Protein AF-A0A3C1XAQ8-F1 (afdb_monomer_lite)

Foldseek 3Di:
DDDDPDVDPDPPDDDDPDDDDDDDDDDDPPDDLLCDVLSVHPHDPPVVNVVDDPCSNPDDDDDDPDDDD

Radius of gyration: 25.42 Å; chains: 1; bounding box: 68×32×44 Å

Sequence (69 aa):
MLLALHPGGLPLQAAPPAPRPNIIVILSDDMGFSDLGCYGGEIATPNLDALAPASALGRLLPVAPGITP

pLDDT: mean 75.06, std 17.54, range [42.81, 94.06]

Structure (mmCIF, N/CA/C/O backbone):
data_AF-A0A3C1XAQ8-F1
#
_entry.id   AF-A0A3C1XAQ8-F1
#
loop_
_atom_site.group_PDB
_atom_site.id
_atom_site.type_symbol
_atom_site.label_atom_id
_atom_site.label_alt_id
_atom_site.label_comp_id
_atom_site.label_asym_id
_atom_site.label_entity_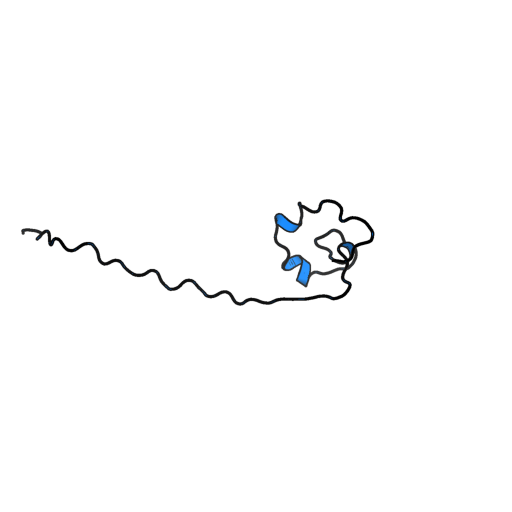id
_atom_site.label_seq_id
_atom_site.pdbx_PDB_ins_code
_atom_site.Cartn_x
_atom_site.Cartn_y
_atom_site.Cartn_z
_atom_site.occupancy
_atom_site.B_iso_or_equiv
_atom_site.auth_seq_id
_atom_site.auth_comp_id
_atom_site.auth_asym_id
_atom_site.auth_atom_id
_atom_site.pdbx_PDB_model_num
ATOM 1 N N . MET A 1 1 ? -57.212 -16.045 30.101 1.00 42.81 1 MET A N 1
ATOM 2 C CA . MET A 1 1 ? -55.863 -15.774 30.633 1.00 42.81 1 MET A CA 1
ATOM 3 C C . MET A 1 1 ? -55.448 -14.396 30.164 1.00 42.81 1 MET A C 1
ATOM 5 O O . MET A 1 1 ? -55.326 -14.179 28.968 1.00 42.81 1 MET A O 1
ATOM 9 N N . LEU A 1 2 ? -55.406 -13.452 31.098 1.00 43.62 2 LEU A N 1
ATOM 10 C CA . LEU A 1 2 ? -55.225 -12.024 30.856 1.00 43.62 2 LEU A CA 1
ATOM 11 C C . LEU A 1 2 ? -53.719 -11.736 30.736 1.00 43.62 2 LEU A C 1
ATOM 13 O O . LEU A 1 2 ? -52.991 -11.924 31.707 1.00 43.62 2 LEU A O 1
ATOM 17 N N . LEU A 1 3 ? -53.240 -11.322 29.560 1.00 53.81 3 LEU A N 1
ATOM 18 C CA . LEU A 1 3 ? -51.870 -10.824 29.408 1.00 53.81 3 LEU A CA 1
ATOM 19 C C . LEU A 1 3 ? -51.807 -9.424 30.025 1.00 53.81 3 LEU A C 1
ATOM 21 O O . LEU A 1 3 ? -52.335 -8.461 29.474 1.00 53.81 3 LEU A O 1
ATOM 25 N N . ALA A 1 4 ? -51.203 -9.341 31.209 1.00 53.06 4 ALA A N 1
ATOM 26 C CA . ALA A 1 4 ? -50.926 -8.095 31.899 1.00 53.06 4 ALA A CA 1
ATOM 27 C C . ALA A 1 4 ? -49.948 -7.249 31.067 1.00 53.06 4 ALA A C 1
ATOM 29 O O . ALA A 1 4 ? -48.752 -7.541 30.987 1.00 53.06 4 ALA A O 1
ATOM 30 N N . LEU A 1 5 ? -50.490 -6.197 30.454 1.00 56.59 5 LEU A N 1
ATOM 31 C CA . LEU A 1 5 ? -49.770 -5.092 29.834 1.00 56.59 5 LEU A CA 1
ATOM 32 C C . LEU A 1 5 ? -49.047 -4.326 30.952 1.00 56.59 5 LEU A C 1
ATOM 34 O O . LEU A 1 5 ? -49.579 -3.373 31.517 1.00 56.59 5 LEU A O 1
ATOM 38 N N . HIS A 1 6 ? -47.859 -4.783 31.339 1.00 56.59 6 HIS A N 1
ATOM 39 C CA . HIS A 1 6 ? -46.993 -3.991 32.203 1.00 56.59 6 HIS A CA 1
ATOM 40 C C . HIS A 1 6 ? -46.502 -2.788 31.381 1.00 56.59 6 HIS A C 1
ATOM 42 O O . HIS A 1 6 ? -46.047 -2.991 30.255 1.00 56.59 6 HIS A O 1
ATOM 48 N N . PRO A 1 7 ? -46.525 -1.549 31.907 1.00 59.44 7 PRO A N 1
ATOM 49 C CA . PRO A 1 7 ? -45.987 -0.364 31.227 1.00 59.44 7 PRO A CA 1
ATOM 50 C C . PRO A 1 7 ? -44.442 -0.358 31.187 1.00 59.44 7 PRO A C 1
ATOM 52 O O . PRO A 1 7 ? -43.812 0.694 31.135 1.00 59.44 7 PRO A O 1
ATOM 55 N N . GLY A 1 8 ? -43.816 -1.536 31.244 1.00 57.88 8 GLY A N 1
ATOM 56 C CA . GLY A 1 8 ? -42.376 -1.721 31.178 1.00 57.88 8 GLY A CA 1
ATOM 57 C C . GLY A 1 8 ? -41.961 -1.937 29.733 1.00 57.88 8 GLY A C 1
ATOM 58 O O . GLY A 1 8 ? -42.273 -2.973 29.148 1.00 57.88 8 GLY A O 1
ATOM 59 N N . GL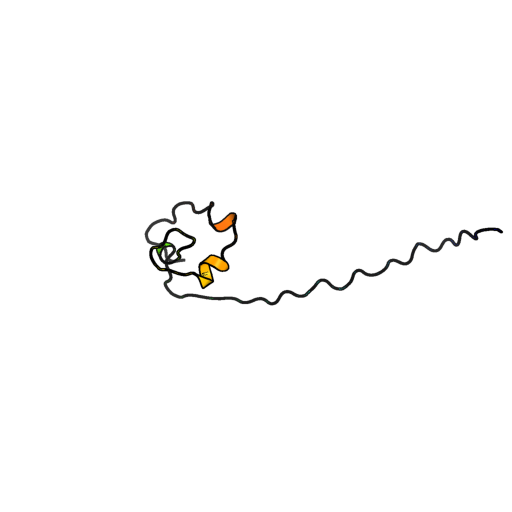Y A 1 9 ? -41.274 -0.947 29.162 1.00 64.19 9 GLY A N 1
ATOM 60 C CA . GLY A 1 9 ? -40.636 -1.069 27.856 1.00 64.19 9 GLY A CA 1
ATOM 61 C C . GLY A 1 9 ? -39.762 -2.322 27.776 1.00 64.19 9 GLY A C 1
ATOM 62 O O . GLY A 1 9 ? -39.193 -2.767 28.773 1.00 64.19 9 GLY A O 1
ATOM 63 N N . LEU A 1 10 ? -39.687 -2.897 26.575 1.00 70.06 10 LEU A N 1
ATOM 64 C CA . LEU A 1 10 ? -38.824 -4.034 26.258 1.00 70.06 10 LEU A CA 1
ATOM 65 C C . LEU A 1 10 ? -37.409 -3.774 26.806 1.00 70.06 10 LEU A C 1
ATOM 67 O O . LEU A 1 10 ? -36.918 -2.649 26.666 1.00 70.06 10 LEU A O 1
ATOM 71 N N . PRO A 1 11 ? -36.738 -4.768 27.415 1.00 65.44 11 PRO A N 1
ATOM 72 C CA . PRO A 1 11 ? -35.372 -4.576 27.873 1.00 65.44 11 PRO A CA 1
ATOM 73 C C . PRO A 1 11 ? -34.500 -4.155 26.684 1.00 65.44 11 PRO A C 1
ATOM 75 O O . PRO A 1 11 ? -34.376 -4.884 25.699 1.00 65.44 11 PRO A O 1
ATOM 78 N N . LEU A 1 12 ? -33.913 -2.958 26.770 1.00 70.12 12 LEU A N 1
ATOM 79 C CA . LEU A 1 12 ? -32.893 -2.488 25.838 1.00 70.12 12 LEU A CA 1
ATOM 80 C C . LEU A 1 12 ? -31.656 -3.365 26.036 1.00 70.12 12 LEU A C 1
ATOM 82 O O . LEU A 1 12 ? -30.833 -3.123 26.917 1.00 70.12 12 LEU A O 1
ATOM 86 N N . GLN A 1 13 ? -31.556 -4.427 25.243 1.00 74.94 13 GLN A N 1
ATOM 87 C CA . GLN A 1 13 ? -30.379 -5.279 25.216 1.00 74.94 13 GLN A CA 1
ATOM 88 C C . GLN A 1 13 ? -29.211 -4.461 24.655 1.00 74.94 13 GLN A C 1
ATOM 90 O O . GLN A 1 13 ? -29.233 -4.050 23.495 1.00 74.94 13 GLN A O 1
ATOM 95 N N . ALA A 1 14 ? -28.197 -4.205 25.482 1.00 76.94 14 ALA A N 1
ATOM 96 C CA . ALA A 1 14 ? -26.993 -3.512 25.043 1.00 76.94 14 ALA A CA 1
ATOM 97 C C . ALA A 1 14 ? -26.310 -4.324 23.934 1.00 76.94 14 ALA A C 1
ATOM 99 O O . ALA A 1 14 ? -26.077 -5.527 24.091 1.00 76.94 14 ALA A O 1
ATOM 100 N N . ALA A 1 15 ? -26.007 -3.668 22.811 1.00 79.81 15 ALA A N 1
ATOM 101 C CA . ALA A 1 15 ? -25.243 -4.289 21.741 1.00 79.81 15 ALA A CA 1
ATOM 102 C C . ALA A 1 15 ? -23.866 -4.722 22.277 1.00 79.81 15 ALA A C 1
ATOM 104 O O . ALA A 1 15 ? -23.289 -4.010 23.109 1.00 79.81 15 ALA A O 1
ATOM 105 N N . PRO A 1 16 ? -23.324 -5.866 21.819 1.00 81.19 16 PRO A N 1
ATOM 106 C CA . PRO A 1 16 ? -21.962 -6.251 22.151 1.00 81.19 16 PRO A CA 1
ATOM 107 C C . PRO A 1 16 ? -21.002 -5.098 21.834 1.00 81.19 16 PRO A C 1
ATOM 109 O O . PRO A 1 16 ? -21.189 -4.420 20.817 1.00 81.19 16 PRO A O 1
ATOM 112 N N . PRO A 1 17 ? -19.983 -4.855 22.673 1.00 82.50 17 PRO A N 1
ATOM 113 C CA . PRO A 1 17 ? -18.990 -3.837 22.381 1.00 82.50 17 PRO A CA 1
ATOM 114 C C . PRO A 1 17 ? -18.369 -4.122 21.014 1.00 82.50 17 PRO A C 1
ATOM 116 O O . PRO A 1 17 ? -17.980 -5.255 20.723 1.00 82.50 17 PRO A O 1
ATOM 119 N N . ALA A 1 18 ? -18.309 -3.090 20.170 1.00 88.06 18 ALA A N 1
ATOM 120 C CA . ALA A 1 18 ? -17.727 -3.217 18.844 1.00 88.06 18 ALA A CA 1
ATOM 121 C C . ALA A 1 18 ? -16.290 -3.761 18.959 1.00 88.06 18 ALA A C 1
ATOM 123 O O . ALA A 1 18 ? -15.550 -3.338 19.859 1.00 88.06 18 ALA A O 1
ATOM 124 N N . PRO A 1 19 ? -15.877 -4.685 18.072 1.00 91.19 19 PRO A N 1
ATOM 125 C CA . PRO A 1 19 ? -14.504 -5.163 18.040 1.00 91.19 19 PRO A CA 1
ATOM 126 C C . PRO A 1 19 ? -13.531 -3.987 17.948 1.00 91.19 19 PRO A C 1
ATOM 128 O O . PRO A 1 19 ? -13.720 -3.068 17.150 1.00 91.19 19 PRO A O 1
ATOM 131 N N . ARG A 1 20 ? -12.485 -4.010 18.775 1.00 92.50 20 ARG A N 1
ATOM 132 C CA . ARG A 1 20 ? -11.423 -3.004 18.721 1.00 92.50 20 ARG A CA 1
ATOM 133 C C . ARG A 1 20 ? -10.456 -3.378 17.596 1.00 92.50 20 ARG A C 1
ATOM 135 O O . ARG A 1 20 ? -9.904 -4.477 17.651 1.00 92.50 20 ARG A O 1
ATOM 142 N N . PRO A 1 21 ? -10.245 -2.516 16.589 1.00 93.38 21 PRO A N 1
ATOM 143 C CA . PRO A 1 21 ? -9.300 -2.820 15.527 1.00 93.38 21 PRO A CA 1
ATOM 144 C C . PRO A 1 21 ? -7.866 -2.776 16.066 1.00 93.38 21 PRO A C 1
ATOM 146 O O . PRO A 1 21 ? -7.521 -1.911 16.872 1.00 93.38 21 PRO A O 1
ATOM 149 N N . ASN A 1 22 ? -7.022 -3.689 15.589 1.00 93.94 22 ASN A N 1
ATOM 150 C CA . ASN A 1 22 ? -5.575 -3.552 15.726 1.00 93.94 22 ASN A CA 1
ATOM 151 C C . ASN A 1 22 ? -5.091 -2.592 14.636 1.00 93.94 22 ASN A C 1
ATOM 153 O O . ASN A 1 22 ? -5.431 -2.778 13.468 1.00 93.94 22 ASN A O 1
ATOM 157 N N . ILE A 1 23 ? -4.316 -1.575 15.008 1.00 92.81 23 ILE A N 1
ATOM 158 C CA . ILE A 1 23 ? -3.784 -0.582 14.070 1.00 92.81 23 ILE A CA 1
ATOM 159 C C . ILE A 1 23 ? -2.301 -0.881 13.857 1.00 92.81 23 ILE A C 1
ATOM 161 O O . ILE A 1 23 ? -1.540 -0.933 14.820 1.00 92.81 23 ILE A O 1
ATOM 165 N N . ILE A 1 24 ? -1.901 -1.066 12.600 1.00 92.50 24 ILE A N 1
ATOM 166 C CA . ILE A 1 24 ? -0.505 -1.237 12.190 1.00 92.50 24 ILE A CA 1
ATOM 167 C C . ILE A 1 24 ? -0.178 -0.096 11.231 1.00 92.50 24 ILE A C 1
ATOM 169 O O . ILE A 1 24 ? -0.889 0.106 10.249 1.00 92.50 24 ILE A O 1
ATOM 173 N N . VAL A 1 25 ? 0.885 0.651 11.529 1.00 93.94 25 VAL A N 1
ATOM 174 C CA . VAL A 1 25 ? 1.410 1.714 10.665 1.00 93.94 25 VAL A CA 1
ATOM 175 C C . VAL A 1 25 ? 2.729 1.228 10.088 1.00 93.94 25 VAL A C 1
ATOM 177 O O . VAL A 1 25 ? 3.633 0.863 10.837 1.00 93.94 25 VAL A O 1
ATOM 180 N N . ILE A 1 26 ? 2.820 1.207 8.762 1.00 91.00 26 ILE A N 1
ATOM 181 C CA . ILE A 1 26 ? 4.030 0.837 8.030 1.00 91.00 26 ILE A CA 1
ATOM 182 C C . ILE A 1 26 ? 4.509 2.100 7.323 1.00 91.00 26 ILE A C 1
ATOM 184 O O . ILE A 1 26 ? 3.771 2.674 6.527 1.00 91.00 26 ILE A O 1
ATOM 188 N N . LEU A 1 27 ? 5.720 2.541 7.653 1.00 92.56 27 LEU A N 1
ATOM 189 C CA . LEU A 1 27 ? 6.377 3.678 7.022 1.00 92.56 27 LEU A CA 1
ATOM 190 C C . LEU A 1 27 ? 7.525 3.147 6.170 1.00 92.56 27 LEU A C 1
ATOM 192 O O . LEU A 1 27 ? 8.343 2.370 6.665 1.00 92.56 27 LEU A O 1
ATOM 196 N N . SER A 1 28 ? 7.576 3.577 4.915 1.00 90.69 28 SER A N 1
ATOM 197 C CA . SER A 1 28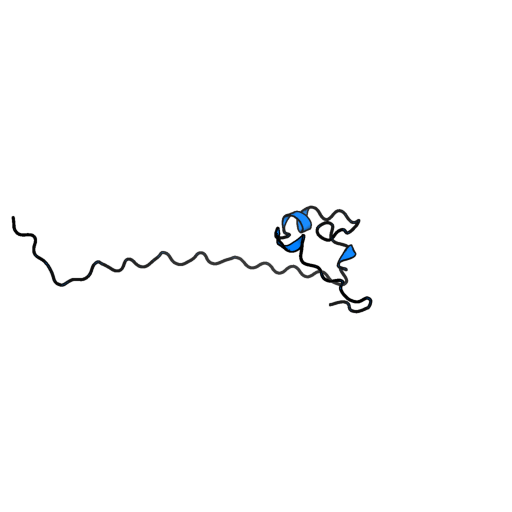 ? 8.746 3.399 4.065 1.00 90.69 28 SER A CA 1
ATOM 198 C C . SER A 1 28 ? 9.341 4.765 3.781 1.00 90.69 28 SER A C 1
ATOM 200 O O . SER A 1 28 ? 8.606 5.687 3.439 1.00 90.69 28 SER A O 1
ATOM 202 N N . ASP A 1 29 ? 10.654 4.871 3.928 1.00 92.00 29 ASP A N 1
ATOM 203 C CA . ASP A 1 29 ? 11.414 6.059 3.548 1.00 92.00 29 ASP A CA 1
ATOM 204 C C . ASP A 1 29 ? 11.717 6.011 2.044 1.00 92.00 29 ASP A C 1
ATOM 206 O O . ASP A 1 29 ? 11.90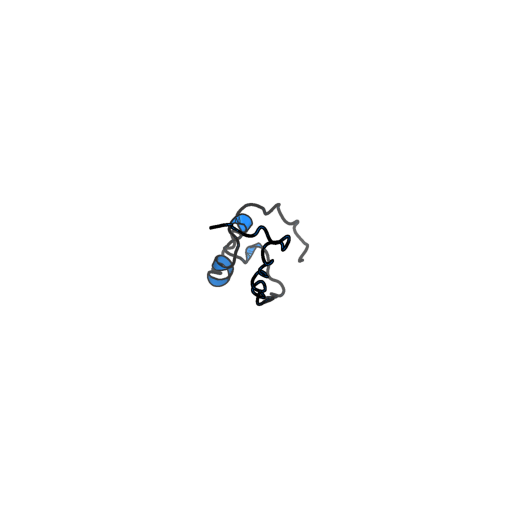6 4.917 1.503 1.00 92.00 29 ASP A O 1
ATOM 210 N N . ASP A 1 30 ? 11.708 7.169 1.381 1.00 90.31 30 ASP A N 1
ATOM 211 C CA . ASP A 1 30 ? 12.059 7.371 -0.038 1.00 90.31 30 ASP A CA 1
ATOM 212 C C . ASP A 1 30 ? 11.351 6.477 -1.081 1.00 90.31 30 ASP A C 1
ATOM 214 O O . ASP A 1 30 ? 11.756 6.429 -2.244 1.00 90.31 30 ASP A O 1
ATOM 218 N N . MET A 1 31 ? 10.270 5.785 -0.713 1.00 89.50 31 MET A N 1
ATOM 219 C CA . MET A 1 31 ? 9.541 4.925 -1.645 1.00 89.50 31 MET A CA 1
ATOM 220 C C . MET A 1 31 ? 8.661 5.760 -2.571 1.00 89.50 31 MET A C 1
ATOM 222 O O . MET A 1 31 ? 7.715 6.426 -2.141 1.00 89.50 31 MET A O 1
ATOM 226 N N . GLY A 1 32 ? 8.953 5.683 -3.863 1.00 86.50 32 GLY A N 1
ATOM 227 C CA . GLY A 1 32 ? 8.189 6.334 -4.905 1.00 86.50 32 GLY A CA 1
ATOM 228 C C . GLY A 1 32 ? 6.923 5.563 -5.259 1.00 86.50 32 GLY A C 1
ATOM 229 O O . GLY A 1 32 ? 6.799 4.350 -5.100 1.00 86.50 32 GLY A O 1
ATOM 230 N N . PHE A 1 33 ? 5.969 6.279 -5.840 1.00 84.00 33 PHE A N 1
ATOM 231 C CA . PHE A 1 33 ? 4.735 5.687 -6.344 1.00 84.00 33 PHE A CA 1
ATOM 232 C C . PHE A 1 33 ? 4.980 4.609 -7.421 1.00 84.00 33 PHE A C 1
A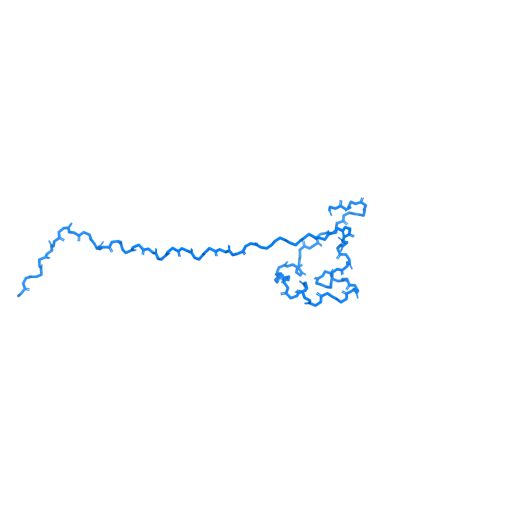TOM 234 O O . PHE A 1 33 ? 4.264 3.612 -7.482 1.00 84.00 33 PHE A O 1
ATOM 241 N N . SER A 1 34 ? 6.021 4.793 -8.238 1.00 87.50 34 SER A N 1
ATOM 242 C CA . SER A 1 34 ? 6.454 3.857 -9.283 1.00 87.50 34 SER A CA 1
ATOM 243 C C . SER A 1 34 ? 7.102 2.575 -8.756 1.00 87.50 34 SER A C 1
ATOM 245 O O . SER A 1 34 ? 7.390 1.689 -9.555 1.00 87.50 34 SER A O 1
ATOM 247 N N . ASP A 1 35 ? 7.346 2.465 -7.449 1.00 88.44 35 ASP A N 1
ATOM 248 C CA . ASP A 1 35 ? 7.985 1.284 -6.862 1.00 88.44 35 ASP A CA 1
ATOM 249 C C . ASP A 1 35 ? 6.970 0.195 -6.486 1.00 88.44 35 ASP A C 1
ATOM 251 O O . ASP A 1 35 ? 7.345 -0.954 -6.275 1.00 88.44 35 ASP A O 1
ATOM 255 N N . LEU A 1 36 ? 5.678 0.528 -6.399 1.00 89.06 36 LEU A N 1
ATOM 256 C CA . LEU A 1 36 ? 4.625 -0.408 -6.003 1.00 89.06 36 LEU A CA 1
ATOM 257 C C . LEU A 1 36 ? 3.933 -1.025 -7.225 1.00 89.06 36 LEU A C 1
ATOM 259 O O . LEU A 1 36 ? 3.391 -0.322 -8.083 1.00 89.06 36 LEU A O 1
ATOM 263 N N . GLY A 1 37 ? 3.876 -2.356 -7.270 1.00 88.50 37 GLY A N 1
ATOM 264 C CA . GLY A 1 37 ? 3.232 -3.115 -8.344 1.00 88.50 37 GLY A CA 1
ATOM 265 C C . GLY A 1 37 ? 1.743 -2.792 -8.502 1.00 88.50 37 GLY A C 1
ATOM 266 O O . GLY A 1 37 ? 1.260 -2.611 -9.622 1.00 88.50 37 GLY A O 1
ATOM 267 N N . CYS A 1 38 ? 1.013 -2.605 -7.396 1.00 87.00 38 CYS A N 1
ATOM 268 C CA . CYS A 1 38 ? -0.404 -2.209 -7.400 1.00 87.00 38 CYS A CA 1
ATOM 269 C C . CYS A 1 38 ? -0.683 -0.830 -8.030 1.00 87.00 38 CYS A C 1
ATOM 271 O O . CYS A 1 38 ? -1.839 -0.493 -8.298 1.00 87.00 38 CYS A O 1
ATOM 273 N N . TYR A 1 39 ? 0.370 -0.065 -8.307 1.00 86.38 39 TYR A N 1
ATOM 274 C CA . TYR A 1 39 ? 0.344 1.248 -8.937 1.00 86.38 39 TYR A CA 1
ATOM 275 C C . TYR A 1 39 ? 0.974 1.275 -10.336 1.00 86.38 39 TYR A C 1
ATOM 277 O O . TYR A 1 39 ? 1.082 2.340 -10.944 1.00 86.38 39 TYR A O 1
ATOM 285 N N . GLY A 1 40 ? 1.322 0.106 -10.880 1.00 85.44 40 GLY A N 1
ATOM 286 C CA . GLY A 1 40 ? 1.947 -0.032 -12.196 1.00 85.44 40 GLY A CA 1
ATOM 287 C C . GLY A 1 40 ? 3.475 0.032 -12.170 1.00 85.44 40 GLY A C 1
ATOM 288 O O . GLY A 1 40 ? 4.079 0.215 -13.224 1.00 85.44 40 GLY A O 1
ATOM 289 N N . GLY A 1 41 ? 4.089 -0.103 -10.991 1.00 86.44 41 GLY A N 1
ATOM 290 C CA . GLY A 1 41 ? 5.535 -0.234 -10.840 1.00 86.44 41 GLY A CA 1
ATOM 291 C C . GLY A 1 41 ? 6.093 -1.554 -11.376 1.00 86.44 41 GLY A C 1
ATOM 292 O O . GLY A 1 41 ? 5.383 -2.553 -11.484 1.00 86.44 41 GLY A O 1
ATOM 293 N N . GLU A 1 42 ? 7.387 -1.564 -11.702 1.00 88.12 42 GLU A N 1
ATOM 294 C CA . GLU A 1 42 ? 8.080 -2.747 -12.246 1.00 88.12 42 GLU A CA 1
ATOM 295 C C . GLU A 1 42 ? 8.612 -3.692 -11.154 1.00 88.12 42 GLU A C 1
ATOM 297 O O . GLU A 1 42 ? 8.944 -4.849 -11.425 1.00 88.12 42 GLU A O 1
ATOM 302 N N . ILE A 1 43 ? 8.694 -3.215 -9.909 1.00 90.62 43 ILE A N 1
ATOM 303 C CA . ILE A 1 43 ? 9.155 -4.005 -8.768 1.00 90.62 43 ILE A CA 1
ATOM 304 C C . ILE A 1 43 ? 8.006 -4.898 -8.288 1.00 90.62 43 ILE A C 1
ATOM 306 O O . ILE A 1 43 ? 6.905 -4.438 -7.995 1.00 90.62 43 ILE A O 1
ATOM 310 N N . ALA A 1 44 ? 8.273 -6.200 -8.169 1.00 92.38 44 ALA A N 1
ATOM 311 C CA . ALA A 1 44 ? 7.300 -7.143 -7.635 1.00 92.38 44 ALA A CA 1
ATOM 312 C C . ALA A 1 44 ? 7.115 -6.935 -6.121 1.00 92.38 44 ALA A C 1
ATOM 314 O O . ALA A 1 44 ? 7.982 -7.308 -5.326 1.00 92.38 44 ALA A O 1
ATOM 315 N N . THR A 1 45 ? 5.958 -6.404 -5.716 1.00 93.94 45 THR A N 1
ATOM 316 C CA . THR A 1 45 ? 5.601 -6.134 -4.312 1.00 93.94 45 THR A CA 1
ATOM 317 C C . THR A 1 45 ? 4.396 -6.956 -3.833 1.00 93.94 45 THR A C 1
ATOM 319 O O . THR A 1 45 ? 3.461 -6.397 -3.261 1.00 93.94 45 T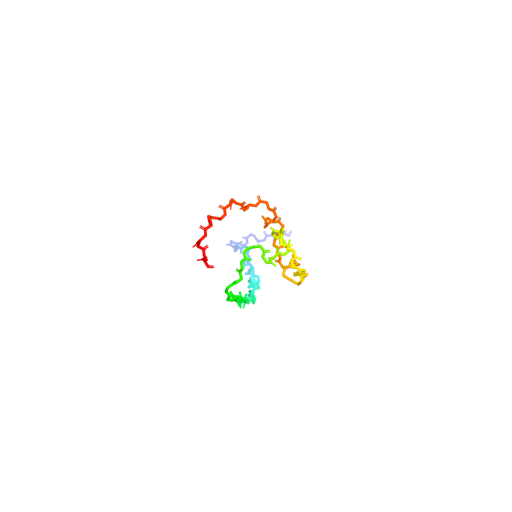HR A O 1
ATOM 322 N N . PRO A 1 46 ? 4.403 -8.300 -3.963 1.00 93.81 46 PRO A N 1
ATOM 323 C CA . PRO A 1 46 ? 3.197 -9.126 -3.817 1.00 93.81 46 PRO A CA 1
ATOM 324 C C . PRO A 1 46 ? 2.508 -9.002 -2.449 1.00 93.81 46 PRO A C 1
ATOM 326 O O . PRO A 1 46 ? 1.285 -9.078 -2.361 1.00 93.81 46 PRO A O 1
ATOM 329 N N . ASN A 1 47 ? 3.275 -8.778 -1.376 1.00 94.06 47 ASN A N 1
ATOM 330 C CA . ASN A 1 47 ? 2.716 -8.593 -0.036 1.00 94.06 47 ASN A CA 1
ATOM 331 C C . ASN A 1 47 ? 2.027 -7.232 0.130 1.00 94.06 47 ASN A C 1
ATOM 333 O O . ASN A 1 47 ? 1.014 -7.155 0.815 1.00 94.06 47 ASN A O 1
ATOM 337 N N . LEU A 1 48 ? 2.558 -6.166 -0.477 1.00 91.31 48 LEU A N 1
ATOM 338 C CA . LEU A 1 48 ? 1.953 -4.830 -0.415 1.00 91.31 48 LEU A CA 1
ATOM 339 C C . LEU A 1 48 ? 0.771 -4.726 -1.381 1.00 91.31 48 LEU A C 1
ATOM 341 O O . LEU A 1 48 ? -0.252 -4.139 -1.037 1.00 91.31 48 LEU A O 1
ATOM 345 N N . ASP A 1 49 ? 0.868 -5.382 -2.536 1.00 90.75 49 ASP A N 1
ATOM 346 C CA . ASP A 1 49 ? -0.208 -5.455 -3.521 1.00 90.75 49 ASP A CA 1
ATOM 347 C C . ASP A 1 49 ? -1.443 -6.156 -2.944 1.00 90.75 49 ASP A C 1
ATOM 349 O O . ASP A 1 49 ? -2.567 -5.705 -3.151 1.00 90.75 49 ASP A O 1
ATOM 353 N N . ALA A 1 50 ? -1.245 -7.212 -2.147 1.00 92.31 50 ALA A N 1
ATOM 354 C CA . ALA A 1 50 ? -2.329 -7.908 -1.454 1.00 92.31 50 ALA A CA 1
ATOM 355 C C . ALA A 1 50 ? -3.009 -7.060 -0.360 1.00 92.31 50 ALA A C 1
ATOM 357 O O . ALA A 1 50 ? -4.156 -7.331 -0.001 1.00 92.31 50 ALA A O 1
ATOM 358 N N . LEU A 1 51 ? -2.316 -6.049 0.178 1.00 91.19 51 LEU A N 1
ATOM 359 C CA . LEU A 1 51 ? -2.866 -5.114 1.164 1.00 91.19 51 LEU A CA 1
ATOM 360 C C . LEU A 1 51 ? -3.589 -3.926 0.511 1.00 91.19 51 LEU A C 1
ATOM 362 O O . LEU A 1 51 ? -4.311 -3.201 1.201 1.00 91.19 51 LEU A O 1
ATOM 366 N N . ALA A 1 52 ? -3.413 -3.710 -0.796 1.00 86.44 52 ALA A N 1
ATOM 367 C CA . ALA A 1 52 ? -4.009 -2.583 -1.496 1.00 86.44 52 ALA A CA 1
ATOM 368 C C . ALA A 1 52 ? -5.540 -2.751 -1.610 1.00 86.44 52 ALA A C 1
ATOM 370 O O . ALA A 1 52 ? -6.030 -3.796 -2.049 1.00 86.44 52 ALA A O 1
ATOM 371 N N . PRO A 1 53 ? -6.341 -1.734 -1.243 1.00 80.19 53 PRO A N 1
ATOM 372 C CA . PRO A 1 53 ? -7.786 -1.802 -1.416 1.00 80.19 53 PRO A CA 1
ATOM 373 C C . PRO A 1 53 ? -8.151 -1.790 -2.906 1.00 80.19 53 PRO A C 1
ATOM 375 O O . PRO A 1 53 ? -7.491 -1.139 -3.708 1.00 80.19 53 PRO A O 1
ATOM 378 N N . ALA A 1 54 ? -9.271 -2.416 -3.283 1.00 67.38 54 ALA A N 1
ATOM 379 C CA . ALA A 1 54 ? -9.731 -2.454 -4.679 1.00 67.38 54 ALA A CA 1
ATOM 380 C C . ALA A 1 54 ? -9.908 -1.054 -5.316 1.00 67.38 54 ALA A C 1
ATOM 382 O O . ALA A 1 54 ? -9.783 -0.897 -6.527 1.00 67.38 54 ALA A O 1
ATOM 383 N N . SER A 1 55 ? -10.155 -0.017 -4.505 1.00 58.25 55 SER A N 1
ATOM 384 C CA . SER A 1 55 ? -10.242 1.382 -4.947 1.00 58.25 55 SER A CA 1
ATOM 385 C C . SER A 1 55 ? -8.891 2.035 -5.262 1.00 58.25 55 SER A C 1
ATOM 387 O O . SER A 1 55 ? -8.869 3.085 -5.906 1.00 58.25 55 SER A O 1
ATOM 389 N N . ALA A 1 56 ? -7.776 1.454 -4.807 1.00 58.66 56 ALA A N 1
ATOM 390 C CA . ALA A 1 56 ? -6.428 1.940 -5.100 1.00 58.66 56 ALA A CA 1
ATOM 391 C C . ALA A 1 56 ? -6.067 1.774 -6.585 1.00 58.66 56 ALA A C 1
ATOM 393 O O . ALA A 1 56 ? -5.248 2.525 -7.092 1.00 58.66 56 ALA A O 1
ATOM 394 N N . LEU A 1 57 ? -6.746 0.879 -7.311 1.00 57.03 57 LEU A N 1
ATOM 395 C CA . LEU A 1 57 ? -6.488 0.613 -8.730 1.00 57.03 57 LEU A CA 1
ATOM 396 C C . LEU A 1 57 ? -7.008 1.709 -9.685 1.00 57.03 57 LEU A C 1
ATOM 398 O O . LEU A 1 57 ? -6.740 1.639 -10.879 1.00 57.03 57 LEU A O 1
ATOM 402 N N . GLY A 1 58 ? -7.772 2.704 -9.204 1.00 48.81 58 GLY A N 1
ATOM 403 C CA . GLY A 1 58 ? -8.546 3.593 -10.090 1.00 48.81 58 GLY A CA 1
ATOM 404 C C . GLY A 1 58 ? -8.484 5.101 -9.834 1.00 48.81 58 GLY A C 1
ATOM 405 O O . GLY A 1 58 ? -9.208 5.830 -10.510 1.00 48.81 58 GLY A O 1
ATOM 406 N N . ARG A 1 59 ? -7.698 5.611 -8.872 1.00 51.75 59 ARG A N 1
ATOM 407 C CA . ARG A 1 59 ? -7.818 7.029 -8.449 1.00 51.75 59 ARG A CA 1
ATOM 408 C C . ARG A 1 59 ? -6.532 7.844 -8.346 1.00 51.75 59 ARG A C 1
ATOM 410 O O . ARG A 1 59 ? -6.457 8.775 -7.545 1.00 51.75 59 ARG A O 1
ATOM 417 N N . LEU A 1 60 ? -5.551 7.556 -9.190 1.00 54.38 60 LEU A N 1
ATOM 418 C CA . LEU A 1 60 ? -4.270 8.259 -9.152 1.00 54.38 60 LEU A CA 1
ATOM 419 C C . LEU A 1 60 ? -4.221 9.279 -10.281 1.00 54.38 60 LEU A C 1
ATOM 421 O O . LEU A 1 60 ? -3.892 8.983 -11.425 1.00 54.38 60 LEU A O 1
ATOM 425 N N . LEU A 1 61 ? -4.632 10.499 -9.935 1.00 52.41 61 LEU A N 1
ATOM 426 C CA . LEU A 1 61 ? -4.270 11.692 -10.692 1.00 52.41 61 LEU A CA 1
ATOM 427 C C . LEU A 1 61 ? -2.733 11.795 -10.696 1.00 52.41 61 LEU A C 1
ATOM 429 O O . LEU A 1 61 ? -2.127 11.474 -9.671 1.00 52.41 61 LEU A O 1
ATOM 433 N N . PRO A 1 62 ? -2.098 12.220 -11.803 1.00 47.72 62 PRO A N 1
ATOM 434 C CA . PRO A 1 62 ? -0.644 12.256 -11.897 1.00 47.72 62 PRO A CA 1
ATOM 435 C C . PRO A 1 62 ? -0.072 13.160 -10.799 1.00 47.72 62 PRO A C 1
ATOM 437 O O . PRO A 1 62 ? -0.299 14.371 -10.791 1.00 47.72 62 PRO A O 1
ATOM 440 N N . VAL A 1 63 ? 0.645 12.549 -9.853 1.00 54.12 63 VAL A N 1
ATOM 441 C CA . VAL A 1 63 ? 1.473 13.248 -8.867 1.00 54.12 63 VAL A CA 1
ATOM 442 C C . VAL A 1 63 ? 2.544 14.021 -9.638 1.00 54.12 63 VAL A C 1
ATOM 444 O O . VAL A 1 63 ? 3.215 13.469 -10.509 1.00 54.12 63 VAL A O 1
ATOM 447 N N . ALA A 1 64 ? 2.646 15.324 -9.374 1.00 43.97 64 ALA A N 1
ATOM 448 C CA . ALA A 1 64 ? 3.573 16.216 -10.059 1.00 43.97 64 ALA A CA 1
ATOM 449 C C . ALA A 1 64 ? 5.035 15.757 -9.876 1.00 43.97 64 ALA A C 1
ATOM 451 O O . ALA A 1 64 ? 5.401 15.315 -8.784 1.00 43.97 64 ALA A O 1
ATOM 452 N N . PRO A 1 65 ? 5.895 15.885 -10.904 1.00 45.59 65 PRO A N 1
ATOM 453 C CA . PRO A 1 65 ? 7.289 15.484 -10.794 1.00 45.59 65 PRO A CA 1
ATOM 454 C C . PRO A 1 65 ? 8.023 16.442 -9.849 1.00 45.59 65 PRO A C 1
ATOM 456 O O . PRO A 1 65 ? 8.068 17.648 -10.093 1.00 45.59 65 PRO A O 1
ATOM 459 N N . GLY A 1 66 ? 8.608 15.900 -8.781 1.00 64.25 66 GLY A N 1
ATOM 460 C CA . GLY A 1 66 ? 9.543 16.628 -7.916 1.00 64.25 66 GLY A CA 1
ATOM 461 C C . GLY A 1 66 ? 9.096 16.877 -6.476 1.00 64.25 66 GLY A C 1
ATOM 462 O O . GLY A 1 66 ? 9.848 17.501 -5.735 1.00 64.25 66 GLY A O 1
ATOM 463 N N . ILE A 1 67 ? 7.932 16.389 -6.048 1.00 51.78 67 ILE A N 1
ATOM 464 C CA . ILE A 1 67 ? 7.611 16.302 -4.620 1.00 51.78 67 ILE A CA 1
ATOM 465 C C . ILE A 1 67 ? 7.474 14.830 -4.264 1.00 51.78 67 ILE A C 1
ATOM 467 O O . ILE A 1 67 ? 6.510 14.174 -4.645 1.00 51.78 67 ILE A O 1
ATOM 471 N N . THR A 1 68 ? 8.480 14.349 -3.544 1.00 47.34 68 THR A N 1
ATOM 472 C CA . THR A 1 68 ? 8.325 13.419 -2.430 1.00 47.34 68 THR A CA 1
ATOM 473 C C . THR A 1 68 ? 7.287 13.989 -1.456 1.00 47.34 68 THR A C 1
ATOM 475 O O . THR A 1 68 ? 7.522 15.069 -0.905 1.00 47.34 68 THR A O 1
ATOM 478 N N . PRO A 1 69 ? 6.130 13.345 -1.251 1.00 48.09 69 PRO A N 1
ATOM 479 C CA . PRO A 1 69 ? 5.530 13.243 0.068 1.00 48.09 69 PRO A CA 1
ATOM 480 C C . PRO A 1 69 ? 6.122 12.064 0.848 1.00 48.09 69 PRO A C 1
ATOM 482 O O . PRO A 1 69 ? 6.445 11.036 0.212 1.00 48.09 69 PRO A O 1
#

Secondary structure (DSSP, 8-state):
------S-PPP--PPPPPPPPP------SS--GGG-GGGT-SS--HHHHTTS-GGGGS----PPTT---